Protein AF-A0AAN8XE71-F1 (afdb_monomer)

Sequence (168 aa):
MGASARRPRLDYSVAGVQLQETESERDLGVNIQADLSPEIHINGIVRTAYSFLSNVRVAFRHMDKEMFRNIYVTYGSLQAHDRGGILDLTFVSNSLKQDATWRVHPLVTSDHYGIHLTLPIPEIFQTPAPPPRWNFKKADWGRFQEHLSNWFSTYVTSEDIDQAEAEL

Solvent-accessible surface area (backbone atoms only — not comparable to full-atom values): 11206 Å² total; per-residue (Å²): 135,86,88,67,96,78,68,85,79,80,87,56,64,60,99,85,42,74,65,81,88,65,69,60,49,77,52,100,89,42,50,46,34,76,85,66,52,56,60,67,39,51,51,48,54,50,49,52,56,51,49,52,54,49,49,52,55,70,75,39,91,79,71,56,73,66,57,50,48,50,50,43,60,65,54,61,63,52,68,68,86,81,57,88,70,89,78,86,81,86,89,73,54,82,90,51,48,85,68,42,47,78,46,72,38,93,78,52,65,69,105,52,71,37,78,44,74,48,70,83,69,73,88,67,86,68,73,76,75,75,78,83,85,76,65,69,90,77,54,61,60,66,62,49,51,52,54,50,52,54,45,57,78,70,59,75,81,73,91,56,58,75,62,55,62,75,77,110

Radius of gyration: 27.39 Å; Cα contacts (8 Å, |Δi|>4): 74; chains: 1; bounding box: 53×51×79 Å

Structure (mmCIF, N/CA/C/O backbone):
data_AF-A0AAN8XE71-F1
#
_entry.id   AF-A0AAN8XE71-F1
#
loop_
_atom_site.group_PDB
_atom_site.id
_atom_site.type_symbol
_atom_site.label_atom_id
_atom_site.label_alt_id
_atom_site.label_comp_id
_atom_site.label_asym_id
_atom_site.label_entity_id
_atom_site.label_seq_id
_atom_site.pdbx_PDB_ins_code
_atom_site.Cartn_x
_atom_site.Cartn_y
_atom_site.Cartn_z
_atom_site.occupancy
_atom_site.B_iso_or_equiv
_atom_site.auth_seq_id
_atom_site.auth_comp_id
_atom_site.auth_asym_id
_atom_site.auth_atom_id
_atom_site.pdbx_PDB_model_num
ATOM 1 N N . MET A 1 1 ? -1.695 0.429 50.444 1.00 43.34 1 MET A N 1
ATOM 2 C CA . MET A 1 1 ? -2.457 1.699 50.478 1.00 43.34 1 MET A CA 1
ATOM 3 C C . MET A 1 1 ? -3.939 1.357 50.446 1.00 43.34 1 MET A C 1
ATOM 5 O O . MET A 1 1 ? -4.325 0.520 49.645 1.00 43.34 1 MET A O 1
ATOM 9 N N . GLY A 1 2 ? -4.720 1.880 51.395 1.00 45.72 2 GLY A N 1
ATOM 10 C CA . GLY A 1 2 ? -6.066 1.390 51.715 1.00 45.72 2 GLY A CA 1
ATOM 11 C C . GLY A 1 2 ? -7.154 1.812 50.724 1.00 45.72 2 GLY A C 1
ATOM 12 O O . GLY A 1 2 ? -7.298 2.993 50.414 1.00 45.72 2 GLY A O 1
ATOM 13 N N . ALA A 1 3 ? -7.957 0.845 50.279 1.00 50.22 3 ALA A N 1
ATOM 14 C CA . ALA A 1 3 ? -9.193 1.081 49.544 1.00 50.22 3 ALA A CA 1
ATOM 15 C C . ALA A 1 3 ? -10.325 1.401 50.540 1.00 50.22 3 ALA A C 1
ATOM 17 O O . ALA A 1 3 ? -10.919 0.510 51.140 1.00 50.22 3 ALA A O 1
ATOM 18 N N . SER A 1 4 ? -10.583 2.690 50.775 1.00 54.34 4 SER A N 1
ATOM 19 C CA . SER A 1 4 ? -11.703 3.153 51.606 1.00 54.34 4 SER A CA 1
ATOM 20 C C . SER A 1 4 ? -13.015 3.113 50.814 1.00 54.34 4 SER A C 1
ATOM 22 O O . SER A 1 4 ? -13.118 3.735 49.758 1.00 54.34 4 SER A O 1
ATOM 24 N N . ALA A 1 5 ? -14.035 2.441 51.358 1.00 58.47 5 ALA A N 1
ATOM 25 C CA . ALA A 1 5 ? -15.376 2.266 50.783 1.00 58.47 5 ALA A CA 1
ATOM 26 C C . ALA A 1 5 ? -16.252 3.545 50.755 1.00 58.47 5 ALA A C 1
ATOM 28 O O . ALA A 1 5 ? -17.453 3.470 50.517 1.00 58.47 5 ALA A O 1
ATOM 29 N N . ARG A 1 6 ? -15.675 4.724 51.025 1.00 61.56 6 ARG A N 1
ATOM 30 C CA . ARG A 1 6 ? -16.378 6.020 51.112 1.00 61.56 6 ARG A CA 1
ATOM 31 C C . ARG A 1 6 ? -15.982 7.017 50.019 1.00 61.56 6 ARG A C 1
ATOM 33 O O . ARG A 1 6 ? -16.082 8.221 50.233 1.00 61.56 6 ARG A O 1
ATOM 40 N N . ARG A 1 7 ? -15.495 6.560 48.863 1.00 60.53 7 ARG A N 1
ATOM 41 C CA . ARG A 1 7 ? -15.293 7.475 47.731 1.00 60.53 7 ARG A CA 1
ATOM 42 C C . ARG A 1 7 ? -16.649 7.738 47.064 1.00 60.53 7 ARG A C 1
ATOM 44 O O . ARG A 1 7 ? -17.258 6.770 46.612 1.00 60.53 7 ARG A O 1
ATOM 51 N N . PRO A 1 8 ? -17.143 8.988 47.025 1.00 63.22 8 PRO A N 1
ATOM 52 C CA . PRO A 1 8 ? -18.336 9.304 46.255 1.00 63.22 8 PRO A CA 1
ATOM 53 C C . PRO A 1 8 ? -18.061 8.975 44.785 1.00 63.22 8 PRO A C 1
ATOM 55 O O . PRO A 1 8 ? -17.093 9.471 44.211 1.00 63.22 8 PRO A O 1
ATOM 58 N N . ARG A 1 9 ? -18.877 8.088 44.212 1.00 60.66 9 ARG A N 1
ATOM 59 C CA . ARG A 1 9 ? -18.917 7.843 42.771 1.00 60.66 9 ARG A CA 1
ATOM 60 C C . ARG A 1 9 ? -19.886 8.857 42.181 1.00 60.66 9 ARG A C 1
ATOM 62 O O . ARG A 1 9 ? -21.035 8.923 42.611 1.00 60.66 9 ARG A O 1
ATOM 69 N N . LEU A 1 10 ? -19.379 9.712 41.303 1.00 69.00 10 LEU A N 1
ATOM 70 C CA . LEU A 1 10 ? -20.194 10.649 40.544 1.00 69.00 10 LEU A CA 1
ATOM 71 C C . LEU A 1 10 ? -20.593 9.924 39.264 1.00 69.00 10 LEU A C 1
ATOM 73 O O . LEU A 1 10 ? -19.748 9.689 38.409 1.00 69.00 10 LEU A O 1
ATOM 77 N N . ASP A 1 11 ? -21.859 9.533 39.169 1.00 74.19 11 ASP A N 1
ATOM 78 C CA . ASP A 1 11 ? -22.399 8.961 37.940 1.00 74.19 11 ASP A CA 1
ATOM 79 C C . ASP A 1 11 ? -22.641 10.110 36.951 1.00 74.19 11 ASP A C 1
ATOM 81 O O . ASP A 1 11 ? -23.470 10.995 37.192 1.00 74.19 11 ASP A O 1
ATOM 85 N N . TYR A 1 12 ? -21.883 10.133 35.857 1.00 72.56 12 TYR A N 1
ATOM 86 C CA . TYR A 1 12 ? -21.991 11.166 34.831 1.00 72.56 12 TYR A CA 1
ATOM 87 C C . TYR A 1 12 ? -22.937 10.711 33.720 1.00 72.56 12 TYR A C 1
ATOM 89 O O . TYR A 1 12 ? -22.783 9.634 33.144 1.00 72.56 12 TYR A O 1
ATOM 97 N N . SER A 1 13 ? -23.907 11.563 33.384 1.00 78.56 13 SER A N 1
ATOM 98 C CA . SER A 1 13 ? -24.794 11.345 32.242 1.00 78.56 13 SER A CA 1
ATOM 99 C C . SER A 1 13 ? -24.830 12.566 31.334 1.00 78.56 13 SER A C 1
ATOM 101 O O . SER A 1 13 ? -24.816 13.707 31.800 1.00 78.56 13 SER A O 1
ATOM 103 N N . VAL A 1 14 ? -24.892 12.325 30.027 1.00 78.44 14 VAL A N 1
ATOM 104 C CA . VAL A 1 14 ? -25.086 13.362 29.007 1.00 78.44 14 VAL A CA 1
ATOM 105 C C . VAL A 1 14 ? -26.369 13.028 28.263 1.00 78.44 14 VAL A C 1
ATOM 107 O O . VAL A 1 14 ? -26.531 11.916 27.769 1.00 78.44 14 VAL A O 1
ATOM 110 N N . ALA A 1 15 ? -27.315 13.970 28.233 1.00 81.38 15 ALA A N 1
ATOM 111 C CA . ALA A 1 15 ? -28.630 13.785 27.608 1.00 81.38 15 ALA A CA 1
ATOM 112 C C . ALA A 1 15 ? -29.392 12.520 28.080 1.00 81.38 15 ALA A C 1
ATOM 114 O O . ALA A 1 15 ? -30.139 11.914 27.318 1.00 81.38 15 ALA A O 1
ATOM 115 N N . GLY A 1 16 ? -29.205 12.114 29.343 1.00 82.25 16 GLY A N 1
ATOM 116 C CA . GLY A 1 16 ? -29.848 10.930 29.926 1.00 82.25 16 GLY A CA 1
ATOM 117 C C . GLY A 1 16 ? -29.149 9.597 29.632 1.00 82.25 16 GLY A C 1
ATOM 118 O O . GLY A 1 16 ? -29.609 8.563 30.111 1.00 82.25 16 GLY A O 1
ATOM 119 N N . VAL A 1 17 ? -28.030 9.604 28.900 1.00 80.25 17 VAL A N 1
ATOM 120 C CA . VAL A 1 17 ? -27.194 8.421 28.660 1.00 80.25 17 VAL A CA 1
ATOM 121 C C . VAL A 1 17 ? -26.060 8.396 29.683 1.00 80.25 17 VAL A C 1
ATOM 123 O O . VAL A 1 17 ? -25.312 9.366 29.802 1.00 80.25 17 VAL A O 1
ATOM 126 N N . GLN A 1 18 ? -25.952 7.301 30.437 1.00 82.81 18 GLN A N 1
ATOM 127 C CA . GLN A 1 18 ? -24.829 7.040 31.344 1.00 82.81 18 GLN A CA 1
ATOM 128 C C . GLN A 1 18 ? -23.542 6.884 30.532 1.00 82.81 18 GLN A C 1
ATOM 130 O O . GLN A 1 18 ? -23.499 6.090 29.588 1.00 82.81 18 GLN A O 1
ATOM 135 N N . LEU A 1 19 ? -22.507 7.640 30.888 1.00 77.44 19 LEU A N 1
ATOM 136 C CA . LEU A 1 19 ? -21.208 7.527 30.234 1.00 77.44 19 LEU A CA 1
ATOM 137 C C . LEU A 1 19 ? -20.509 6.245 30.700 1.00 77.44 19 LEU A C 1
ATOM 139 O O . LEU A 1 19 ? -20.473 5.949 31.893 1.00 77.44 19 LEU A O 1
ATOM 143 N N . GLN A 1 20 ? -19.955 5.478 29.760 1.00 77.88 20 GLN A N 1
ATOM 144 C CA . GLN A 1 20 ? -19.089 4.353 30.104 1.00 77.88 20 GLN A CA 1
ATOM 145 C C . 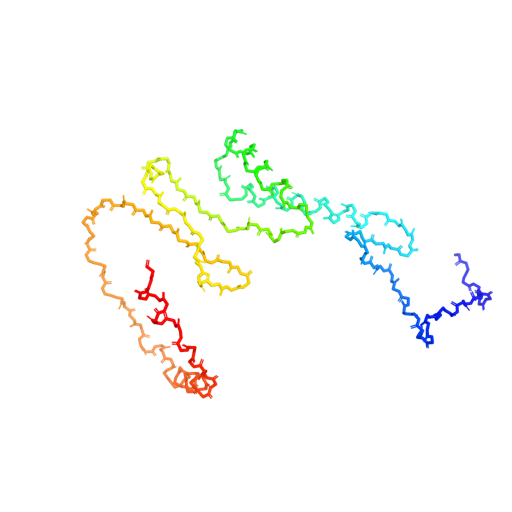GLN A 1 20 ? -17.703 4.879 30.475 1.00 77.88 20 GLN A C 1
ATOM 147 O O . GLN A 1 20 ? -17.077 5.587 29.690 1.00 77.88 20 GLN A O 1
ATOM 152 N N . GLU A 1 21 ? -17.218 4.517 31.662 1.00 77.00 21 GLU A N 1
ATOM 153 C CA . GLU A 1 21 ? -15.820 4.736 32.021 1.00 77.00 21 GLU A CA 1
ATOM 154 C C . GLU A 1 21 ? -14.931 3.805 31.189 1.00 77.00 21 GLU A C 1
ATOM 156 O O . GLU A 1 21 ? -15.179 2.600 31.097 1.00 77.00 21 GLU A O 1
ATOM 161 N N . THR A 1 22 ? -13.882 4.366 30.593 1.00 77.94 22 THR A N 1
ATOM 162 C CA . THR A 1 22 ? -12.856 3.614 29.867 1.00 77.94 22 THR A CA 1
ATOM 163 C C . THR A 1 22 ? -11.493 3.935 30.478 1.00 77.94 22 THR A C 1
ATOM 165 O O . THR A 1 22 ? -11.262 5.047 30.952 1.00 77.94 22 THR A O 1
ATOM 168 N N . GLU A 1 23 ? -10.582 2.960 30.512 1.00 78.56 23 GLU A N 1
ATOM 169 C CA . GLU A 1 23 ? -9.224 3.185 31.035 1.00 78.56 23 GLU A CA 1
ATOM 170 C C . GLU A 1 23 ? -8.345 3.979 30.054 1.00 78.56 23 GLU A C 1
ATOM 172 O O . GLU A 1 23 ? -7.374 4.626 30.459 1.00 78.56 23 GLU A O 1
ATOM 177 N N . SER A 1 24 ? -8.692 3.948 28.764 1.00 78.06 24 SER A N 1
ATOM 178 C CA . SER A 1 24 ? -8.028 4.714 27.718 1.00 78.06 24 SER A CA 1
ATOM 179 C C . SER A 1 24 ? -8.961 4.966 26.541 1.00 78.06 24 SER A C 1
ATOM 181 O O . SER A 1 24 ? -9.588 4.029 26.041 1.00 78.06 24 SER A O 1
ATOM 183 N N . GLU A 1 25 ? -8.945 6.184 26.017 1.00 82.69 25 GLU A N 1
ATOM 184 C CA . GLU A 1 25 ? -9.718 6.577 24.844 1.00 82.69 25 GLU A CA 1
ATOM 185 C C . GLU A 1 25 ? -8.824 7.304 23.841 1.00 82.69 25 GLU A C 1
ATOM 187 O O . GLU A 1 25 ? -7.865 7.984 24.211 1.00 82.69 25 GLU A O 1
ATOM 192 N N . ARG A 1 26 ? -9.109 7.135 22.550 1.00 79.44 26 ARG A N 1
ATOM 193 C CA . ARG A 1 26 ? -8.424 7.883 21.500 1.00 79.44 26 ARG A CA 1
ATOM 194 C C . ARG A 1 26 ? -9.270 9.088 21.128 1.00 79.44 26 ARG A C 1
ATOM 196 O O . ARG A 1 26 ? -10.354 8.914 20.585 1.00 79.44 26 ARG A O 1
ATOM 203 N N . ASP A 1 27 ? -8.732 10.279 21.338 1.00 76.25 27 ASP A N 1
ATOM 204 C CA . ASP A 1 27 ? -9.376 11.539 20.982 1.00 76.25 27 ASP A CA 1
ATOM 205 C C . ASP A 1 27 ? -8.423 12.420 20.170 1.00 76.25 27 ASP A C 1
ATOM 207 O O . ASP A 1 27 ? -7.241 12.536 20.494 1.00 76.25 27 ASP A O 1
ATOM 211 N N . LEU A 1 28 ? -8.914 12.991 19.065 1.00 78.69 28 LEU A N 1
ATOM 212 C CA . LEU A 1 28 ? -8.144 13.824 18.122 1.00 78.69 28 LEU A CA 1
ATOM 213 C C . LEU A 1 28 ? -6.763 13.244 17.736 1.00 78.69 28 LEU A C 1
ATOM 215 O O . LEU A 1 28 ? -5.798 13.969 17.502 1.00 78.69 28 LEU A O 1
ATOM 219 N N . GLY A 1 29 ? -6.659 11.912 17.680 1.00 70.81 29 GLY A N 1
ATOM 220 C CA . GLY A 1 29 ? -5.422 11.193 17.360 1.00 70.81 29 GLY A CA 1
ATOM 221 C C . GLY A 1 29 ? -4.476 10.936 18.536 1.00 70.81 29 GLY A C 1
ATOM 222 O O . GLY A 1 29 ? -3.491 10.214 18.373 1.00 70.81 29 GLY A O 1
ATOM 223 N N . VAL A 1 30 ? -4.797 11.430 19.727 1.00 73.81 30 VAL A N 1
ATOM 224 C CA . VAL A 1 30 ? -4.050 11.213 20.967 1.00 73.81 30 VAL A CA 1
ATOM 225 C C . VAL A 1 30 ? -4.720 10.114 21.785 1.00 73.81 30 VAL A C 1
ATOM 227 O O . VAL A 1 30 ? -5.937 10.081 21.915 1.00 73.81 30 VAL A O 1
ATOM 230 N N . ASN A 1 31 ? -3.926 9.200 22.346 1.00 77.12 31 ASN A N 1
ATOM 231 C CA . ASN A 1 31 ? -4.448 8.236 23.315 1.00 77.12 31 ASN A CA 1
ATOM 232 C C . ASN A 1 31 ? -4.396 8.876 24.701 1.00 77.12 31 ASN A C 1
ATOM 234 O O . ASN A 1 31 ? -3.307 9.139 25.217 1.00 77.12 31 ASN A O 1
ATOM 238 N N . ILE A 1 32 ? -5.564 9.122 25.280 1.00 80.38 32 ILE A N 1
ATOM 239 C CA . ILE A 1 32 ? -5.747 9.705 26.603 1.00 80.38 32 ILE A CA 1
ATOM 240 C C . ILE A 1 32 ? -6.011 8.562 27.580 1.00 80.38 32 ILE A C 1
ATOM 242 O O . ILE A 1 32 ? -6.933 7.773 27.391 1.00 80.38 32 ILE A O 1
ATOM 246 N N . GLN A 1 33 ? -5.177 8.456 28.609 1.00 82.75 33 GLN A N 1
ATOM 247 C CA . GLN A 1 33 ? -5.329 7.475 29.683 1.00 82.75 33 GLN A CA 1
ATOM 248 C C . GLN A 1 33 ? -6.042 8.091 30.886 1.00 82.75 33 GLN A C 1
ATOM 250 O O . GLN A 1 33 ? -5.990 9.305 31.088 1.00 82.75 33 GLN A O 1
ATOM 255 N N . ALA A 1 34 ? -6.642 7.251 31.729 1.00 80.88 34 ALA A N 1
ATOM 256 C CA . ALA A 1 34 ? -7.278 7.684 32.975 1.00 80.88 34 ALA A CA 1
ATOM 257 C C . ALA A 1 34 ? -6.314 8.408 33.941 1.00 80.88 34 ALA A C 1
ATOM 259 O O . ALA A 1 34 ? -6.733 9.274 34.707 1.00 80.88 34 ALA A O 1
ATOM 260 N N . ASP A 1 35 ? -5.019 8.080 33.896 1.00 85.19 35 ASP A N 1
ATOM 261 C CA . ASP A 1 35 ? -3.961 8.743 34.669 1.00 85.19 35 ASP A CA 1
ATOM 262 C C . ASP A 1 35 ? -3.359 9.970 33.956 1.00 85.19 35 ASP A C 1
ATOM 264 O O . ASP A 1 35 ? -2.449 10.609 34.488 1.00 85.19 35 ASP A O 1
ATOM 268 N N . LEU A 1 36 ? -3.867 10.301 32.761 1.00 79.31 36 LEU A N 1
ATOM 269 C CA . LEU A 1 36 ? -3.363 11.335 31.855 1.00 79.31 36 LEU A CA 1
ATOM 270 C C . LEU A 1 36 ? -1.883 11.151 31.474 1.00 79.31 36 LEU A C 1
ATOM 272 O O . LEU A 1 36 ? -1.225 12.102 31.043 1.00 79.31 36 LEU A O 1
ATOM 276 N N . SER A 1 37 ? -1.346 9.933 31.599 1.00 81.50 37 SER A N 1
ATOM 277 C CA . SER A 1 37 ? 0.021 9.630 31.197 1.00 81.50 37 SER A CA 1
ATOM 278 C C . SER A 1 37 ? 0.147 9.641 29.669 1.00 81.50 37 SER A C 1
ATOM 280 O O . SER A 1 37 ? -0.576 8.917 28.973 1.00 81.50 37 SER A O 1
ATOM 282 N N . PRO A 1 38 ? 1.107 10.394 29.102 1.00 79.69 38 PRO A N 1
ATOM 283 C CA . PRO A 1 38 ? 1.360 10.387 27.665 1.00 79.69 38 PRO A CA 1
ATOM 284 C C . PRO A 1 38 ? 2.183 9.167 27.225 1.00 79.69 38 PRO A C 1
ATOM 286 O O . PRO A 1 38 ? 2.442 9.003 26.035 1.00 79.69 38 PRO A O 1
ATOM 289 N N . GLU A 1 39 ? 2.629 8.318 28.157 1.00 83.88 39 GLU A N 1
ATOM 290 C CA . GLU A 1 39 ? 3.620 7.271 27.901 1.00 83.88 39 GLU A CA 1
ATOM 291 C C . GLU A 1 39 ? 3.169 6.276 26.829 1.00 83.88 39 GLU A C 1
ATOM 293 O O . GLU A 1 39 ? 3.918 6.010 25.889 1.00 83.88 39 GLU A O 1
ATOM 298 N N . ILE A 1 40 ? 1.935 5.767 26.905 1.00 80.44 40 ILE A N 1
ATOM 299 C CA . ILE A 1 40 ? 1.409 4.828 25.900 1.00 80.44 40 ILE A CA 1
ATOM 300 C C . ILE A 1 40 ? 1.329 5.495 24.525 1.00 80.44 40 ILE A C 1
ATOM 302 O O . ILE A 1 40 ? 1.686 4.876 23.521 1.00 80.44 40 ILE A O 1
ATOM 306 N N . HIS A 1 41 ? 0.896 6.755 24.468 1.00 80.81 41 HIS A N 1
ATOM 307 C CA . HIS A 1 41 ? 0.805 7.497 23.215 1.00 80.81 41 HIS A CA 1
ATOM 308 C C . HIS A 1 41 ? 2.190 7.720 22.588 1.00 80.81 41 HIS A C 1
ATOM 310 O O . HIS A 1 41 ? 2.397 7.384 21.420 1.00 80.81 41 HIS A O 1
ATOM 316 N N . ILE A 1 42 ? 3.161 8.196 23.375 1.00 82.88 42 ILE A N 1
ATOM 317 C CA . ILE A 1 42 ? 4.548 8.403 22.933 1.00 82.88 42 ILE A CA 1
ATOM 318 C C . ILE A 1 42 ? 5.160 7.078 22.478 1.00 82.88 42 ILE A C 1
ATOM 320 O O . ILE A 1 42 ? 5.717 7.003 21.384 1.00 82.88 42 ILE A O 1
ATOM 324 N N . ASN A 1 43 ? 5.015 6.014 23.268 1.00 85.69 43 ASN A N 1
ATOM 325 C CA . ASN A 1 43 ? 5.519 4.688 22.916 1.00 85.69 43 ASN A CA 1
ATOM 326 C C . ASN A 1 43 ? 4.876 4.156 21.630 1.00 85.69 43 ASN A C 1
ATOM 328 O O . ASN A 1 43 ? 5.554 3.504 20.835 1.00 85.69 43 ASN A O 1
ATOM 332 N N . GLY A 1 44 ? 3.597 4.458 21.393 1.00 81.69 44 GLY A N 1
ATOM 333 C CA . GLY A 1 44 ? 2.903 4.165 20.141 1.00 81.69 44 GLY A CA 1
ATOM 334 C C . GLY A 1 44 ? 3.529 4.887 18.948 1.00 81.69 44 GLY A C 1
ATOM 335 O O . GLY A 1 44 ? 3.895 4.237 17.970 1.00 81.69 44 GLY A O 1
ATOM 336 N N . ILE A 1 45 ? 3.728 6.205 19.047 1.00 80.12 45 ILE A N 1
ATOM 337 C CA . ILE A 1 45 ? 4.376 7.011 17.996 1.00 80.12 45 ILE A CA 1
ATOM 338 C C . ILE A 1 45 ? 5.785 6.490 17.706 1.00 80.12 45 ILE A C 1
ATOM 340 O O . ILE A 1 45 ? 6.143 6.248 16.551 1.00 80.12 45 ILE A O 1
ATOM 344 N N . VAL A 1 46 ? 6.578 6.282 18.758 1.00 82.38 46 VAL A N 1
ATOM 345 C CA . VAL A 1 46 ? 7.954 5.789 18.661 1.00 82.38 46 VAL A CA 1
ATOM 346 C C . VAL A 1 46 ? 7.974 4.426 17.976 1.00 82.38 46 VAL A C 1
ATOM 348 O O . VAL A 1 46 ? 8.723 4.231 17.019 1.00 82.38 46 VAL A O 1
ATOM 351 N N . ARG A 1 47 ? 7.114 3.492 18.395 1.00 80.88 47 ARG A N 1
ATOM 352 C CA . ARG A 1 47 ? 7.013 2.162 17.781 1.00 80.88 47 ARG A CA 1
ATOM 353 C C . ARG A 1 47 ? 6.696 2.247 16.291 1.00 80.88 47 ARG A C 1
ATOM 355 O O . ARG A 1 47 ? 7.348 1.558 15.511 1.00 80.88 47 ARG A O 1
ATOM 362 N N . THR A 1 48 ? 5.745 3.087 15.895 1.00 79.12 48 THR A N 1
ATOM 363 C CA . THR A 1 48 ? 5.382 3.278 14.484 1.00 79.12 48 THR A CA 1
ATOM 364 C C . THR A 1 48 ? 6.565 3.805 13.674 1.00 79.12 48 THR A C 1
ATOM 366 O O . THR A 1 48 ? 6.914 3.223 12.645 1.00 79.12 48 THR A O 1
ATOM 369 N N . ALA A 1 49 ? 7.258 4.830 14.177 1.00 76.81 49 ALA A N 1
ATOM 370 C CA . ALA A 1 49 ? 8.439 5.388 13.520 1.00 76.81 49 ALA A CA 1
ATOM 371 C C . ALA A 1 49 ? 9.565 4.348 13.365 1.00 76.81 49 ALA A C 1
ATOM 373 O O . ALA A 1 49 ? 10.145 4.200 12.287 1.00 76.81 49 ALA A O 1
ATOM 374 N N . TYR A 1 50 ? 9.848 3.570 14.413 1.00 82.31 50 TYR A N 1
ATOM 375 C CA . TYR A 1 50 ? 10.857 2.510 14.351 1.00 82.31 50 TYR A CA 1
ATOM 376 C C . TYR A 1 50 ? 10.441 1.342 13.454 1.00 82.31 50 TYR A C 1
ATOM 378 O O . TYR A 1 50 ? 11.296 0.769 12.778 1.00 82.31 50 TYR A O 1
ATOM 386 N N . SER A 1 51 ? 9.150 1.007 13.396 1.00 80.56 51 SER A N 1
ATOM 387 C CA . SER A 1 51 ? 8.629 -0.014 12.484 1.00 80.56 51 SER A CA 1
ATOM 388 C C . SER A 1 51 ? 8.864 0.377 11.027 1.00 80.56 51 SER A C 1
ATOM 390 O O . SER A 1 51 ? 9.329 -0.449 10.243 1.00 80.56 51 SER A O 1
ATOM 392 N N . PHE A 1 52 ? 8.616 1.640 10.668 1.00 81.56 52 PHE A N 1
ATOM 393 C CA . PHE A 1 52 ? 8.923 2.156 9.334 1.00 81.56 52 PHE A CA 1
ATOM 394 C C . PHE A 1 52 ? 10.415 2.013 9.003 1.00 81.56 52 PHE A C 1
ATOM 396 O O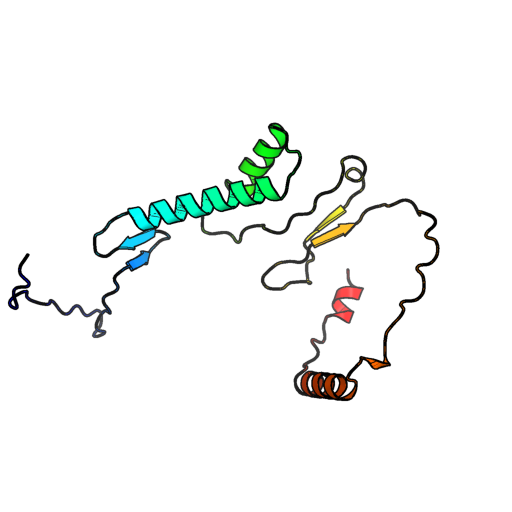 . PHE A 1 52 ? 10.771 1.430 7.979 1.00 81.56 52 PHE A O 1
ATOM 403 N N . LEU A 1 53 ? 11.299 2.465 9.898 1.00 83.25 53 LEU A N 1
ATOM 404 C CA . LEU A 1 53 ? 12.749 2.360 9.697 1.00 83.25 53 LEU A CA 1
ATOM 405 C C . LEU A 1 53 ? 13.223 0.905 9.578 1.00 83.25 53 LEU A C 1
ATOM 407 O O . LEU A 1 53 ? 14.104 0.604 8.770 1.00 83.25 53 LEU A O 1
ATOM 411 N N . SER A 1 54 ? 12.632 -0.001 10.358 1.00 82.12 54 SER A N 1
ATOM 412 C CA . SER A 1 54 ? 12.911 -1.436 10.286 1.00 82.12 54 SER A CA 1
ATOM 413 C C . SER A 1 54 ? 12.515 -2.012 8.926 1.00 82.12 54 SER A C 1
ATOM 415 O O . SER A 1 54 ? 13.320 -2.688 8.286 1.00 82.12 54 SER A O 1
ATOM 417 N N . ASN A 1 55 ? 11.320 -1.677 8.436 1.00 80.81 55 ASN A N 1
ATOM 418 C CA . ASN A 1 55 ? 10.832 -2.135 7.135 1.00 80.81 55 ASN A CA 1
ATOM 419 C C . ASN A 1 55 ? 11.711 -1.627 5.987 1.00 80.81 55 ASN A C 1
ATOM 421 O O . ASN A 1 55 ? 12.091 -2.412 5.120 1.00 80.81 55 ASN A O 1
ATOM 425 N N . VAL A 1 56 ? 12.114 -0.351 6.018 1.00 82.06 56 VAL A N 1
ATOM 426 C CA . VAL A 1 56 ? 13.071 0.215 5.051 1.00 82.06 56 VAL A CA 1
ATOM 427 C C . VAL A 1 56 ? 14.387 -0.568 5.089 1.00 82.06 56 VAL A C 1
ATOM 429 O O . VAL A 1 56 ? 14.895 -0.994 4.056 1.00 82.06 56 VAL A O 1
ATOM 432 N N . ARG A 1 57 ? 14.927 -0.840 6.279 1.00 82.06 57 ARG A N 1
ATOM 433 C CA . ARG A 1 57 ? 16.178 -1.596 6.414 1.00 82.06 57 ARG A CA 1
ATOM 434 C C . ARG A 1 57 ? 16.085 -3.023 5.860 1.00 82.06 57 ARG A C 1
ATOM 436 O O . ARG A 1 57 ? 17.067 -3.509 5.307 1.00 82.06 57 ARG A O 1
ATOM 443 N N . VAL A 1 58 ? 14.949 -3.701 6.024 1.00 78.75 58 VAL A N 1
ATOM 444 C CA . VAL A 1 58 ? 14.736 -5.063 5.497 1.00 78.75 58 VAL A CA 1
ATOM 445 C C . VAL A 1 58 ? 14.556 -5.050 3.979 1.00 78.75 58 VAL A C 1
ATOM 447 O O . VAL A 1 58 ? 15.102 -5.914 3.295 1.00 78.75 58 VAL A O 1
ATOM 450 N N . ALA A 1 59 ? 13.828 -4.068 3.445 1.00 76.88 59 ALA A N 1
ATOM 451 C CA . ALA A 1 59 ? 13.549 -3.959 2.016 1.00 76.88 59 ALA A CA 1
ATOM 452 C C . ALA A 1 59 ? 14.801 -3.633 1.183 1.00 76.88 59 ALA A C 1
ATOM 454 O O . ALA A 1 59 ? 14.933 -4.105 0.054 1.00 76.88 59 ALA A O 1
ATOM 455 N N . PHE A 1 60 ? 15.746 -2.863 1.736 1.00 80.75 60 PHE A N 1
ATOM 456 C CA . PHE A 1 60 ? 16.929 -2.402 1.006 1.00 80.75 60 PHE A CA 1
ATOM 457 C C . PHE A 1 60 ? 18.227 -2.964 1.592 1.00 80.75 60 PHE A C 1
ATOM 459 O O . PHE A 1 60 ? 18.788 -2.439 2.552 1.00 80.75 60 PHE A O 1
ATOM 466 N N . ARG A 1 61 ? 18.763 -4.011 0.951 1.00 76.94 61 ARG A N 1
ATOM 467 C CA . ARG A 1 61 ? 20.060 -4.616 1.318 1.00 76.94 61 ARG A CA 1
ATOM 468 C C . ARG A 1 61 ? 21.249 -3.678 1.081 1.00 76.94 61 ARG A C 1
ATOM 470 O O . ARG A 1 61 ? 22.235 -3.737 1.812 1.00 76.94 61 ARG A O 1
ATOM 477 N N . HIS A 1 62 ? 21.149 -2.826 0.064 1.00 80.19 62 HIS A N 1
ATOM 478 C CA . HIS A 1 62 ? 22.131 -1.801 -0.270 1.00 80.19 62 HIS A CA 1
ATOM 479 C C . HIS A 1 62 ? 21.397 -0.471 -0.405 1.00 80.19 62 HIS A C 1
ATOM 481 O O . HIS A 1 62 ? 20.658 -0.268 -1.362 1.00 80.19 62 HIS A O 1
ATOM 487 N N . MET A 1 63 ? 21.573 0.404 0.580 1.00 86.25 63 MET A N 1
ATOM 488 C CA . MET A 1 63 ? 20.946 1.720 0.616 1.00 86.25 63 MET A CA 1
ATOM 489 C C . MET A 1 63 ? 22.028 2.758 0.873 1.00 86.25 63 MET A C 1
ATOM 491 O O . MET A 1 63 ? 22.707 2.711 1.901 1.00 86.25 63 MET A O 1
ATOM 495 N N . ASP A 1 64 ? 22.203 3.674 -0.073 1.00 86.94 64 ASP A N 1
ATOM 496 C CA . ASP A 1 64 ? 23.081 4.820 0.119 1.00 86.94 64 ASP A CA 1
ATOM 497 C C . ASP A 1 64 ? 22.364 5.955 0.872 1.00 86.94 64 ASP A C 1
ATOM 499 O O . ASP A 1 64 ? 21.160 5.917 1.157 1.00 86.94 64 ASP A O 1
ATOM 503 N N . LYS A 1 65 ? 23.139 6.976 1.242 1.00 87.56 65 LYS A N 1
ATOM 504 C CA . LYS A 1 65 ? 22.656 8.103 2.044 1.00 87.56 65 LYS A CA 1
ATOM 505 C C . LYS A 1 65 ? 21.572 8.914 1.328 1.00 87.56 65 LYS A C 1
ATOM 507 O O . LYS A 1 65 ? 20.666 9.415 1.994 1.00 87.56 65 LYS A O 1
ATOM 512 N N . GLU A 1 66 ? 21.667 9.076 0.010 1.00 86.38 66 GLU A N 1
ATOM 513 C CA . GLU A 1 66 ? 20.693 9.862 -0.751 1.00 86.38 66 GLU A CA 1
ATOM 514 C C . GLU A 1 66 ? 19.382 9.102 -0.919 1.00 86.38 66 GLU A C 1
ATOM 516 O O . GLU A 1 66 ? 18.311 9.670 -0.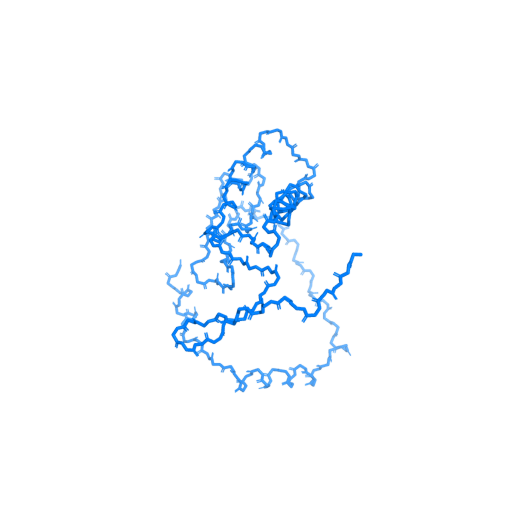717 1.00 86.38 66 GLU A O 1
ATOM 521 N N . MET A 1 67 ? 19.461 7.800 -1.183 1.00 83.00 67 MET A N 1
ATOM 522 C CA . MET A 1 67 ? 18.310 6.914 -1.257 1.00 83.00 67 MET A CA 1
ATOM 523 C C . MET A 1 67 ? 17.553 6.880 0.072 1.00 83.00 67 MET A C 1
ATOM 525 O O . MET A 1 67 ? 16.338 7.077 0.079 1.00 83.00 67 MET A O 1
ATOM 529 N N . PHE A 1 68 ? 18.256 6.726 1.201 1.00 85.06 68 PHE A N 1
ATOM 530 C CA . PHE A 1 68 ? 17.622 6.797 2.521 1.00 85.06 68 PHE A CA 1
ATOM 531 C C . PHE A 1 68 ? 16.949 8.151 2.752 1.00 85.06 68 PHE A C 1
ATOM 533 O O . PHE A 1 68 ? 15.807 8.197 3.203 1.00 85.06 68 PHE A O 1
ATOM 540 N N . ARG A 1 69 ? 17.627 9.257 2.418 1.00 83.94 69 ARG A N 1
ATOM 541 C CA . ARG A 1 69 ? 17.067 10.607 2.557 1.00 83.94 69 ARG A CA 1
ATOM 542 C C . ARG A 1 69 ? 15.788 10.765 1.740 1.00 83.94 69 ARG A C 1
ATOM 544 O O . ARG A 1 69 ? 14.809 11.277 2.271 1.00 83.94 69 ARG A O 1
ATOM 551 N N . ASN A 1 70 ? 15.786 10.313 0.490 1.00 80.81 70 ASN A N 1
ATOM 552 C CA . ASN A 1 70 ? 14.618 10.393 -0.382 1.00 80.81 70 ASN A CA 1
ATOM 553 C C . ASN A 1 70 ? 13.470 9.546 0.171 1.00 80.81 70 ASN A C 1
ATOM 555 O O . ASN A 1 70 ? 12.366 10.051 0.322 1.00 80.81 70 ASN A O 1
ATOM 559 N N . ILE A 1 71 ? 13.734 8.302 0.579 1.00 81.69 71 ILE A N 1
ATOM 560 C CA . ILE A 1 71 ? 12.711 7.431 1.173 1.00 81.69 71 ILE A CA 1
ATOM 561 C C . ILE A 1 71 ? 12.151 8.041 2.464 1.00 81.69 71 ILE A C 1
ATOM 563 O O . ILE A 1 71 ? 10.940 8.092 2.662 1.00 81.69 71 ILE A O 1
ATOM 567 N N . TYR A 1 72 ? 13.013 8.542 3.344 1.00 80.06 72 TYR A N 1
ATOM 568 C CA . TYR A 1 72 ? 12.601 9.118 4.619 1.00 80.06 72 TYR A CA 1
ATOM 569 C C . TYR A 1 72 ? 11.795 10.412 4.443 1.00 80.06 72 TYR A C 1
ATOM 571 O O . TYR A 1 72 ? 10.773 10.591 5.097 1.00 80.06 72 TYR A O 1
ATOM 579 N N . VAL A 1 73 ? 12.211 11.309 3.546 1.00 77.81 73 VAL A N 1
ATOM 580 C CA . VAL A 1 73 ? 11.488 12.565 3.288 1.00 77.81 73 VAL A CA 1
ATOM 581 C C . VAL A 1 73 ? 10.162 12.291 2.585 1.00 77.81 73 VAL A C 1
ATOM 583 O O . VAL A 1 73 ? 9.139 12.839 2.994 1.00 77.81 73 VAL A O 1
ATOM 586 N N . THR A 1 74 ? 10.159 11.424 1.572 1.00 72.19 74 THR A N 1
ATOM 587 C CA . THR A 1 74 ? 8.962 11.114 0.785 1.00 72.19 74 THR A CA 1
ATOM 588 C C . THR A 1 74 ? 7.951 10.291 1.574 1.00 72.19 74 THR A C 1
ATOM 590 O O . THR A 1 74 ? 6.766 10.556 1.465 1.00 72.19 74 THR A O 1
ATOM 593 N N . TYR A 1 75 ? 8.372 9.331 2.399 1.00 67.19 75 TYR A N 1
ATOM 594 C CA . TYR A 1 75 ? 7.438 8.394 3.041 1.00 67.19 75 TYR A CA 1
ATOM 595 C C . TYR A 1 75 ? 7.374 8.531 4.566 1.00 67.19 75 TYR A C 1
ATOM 597 O O . TYR A 1 75 ? 6.332 8.265 5.156 1.00 67.19 75 TYR A O 1
ATOM 605 N N . GLY A 1 76 ? 8.444 9.000 5.214 1.00 62.50 76 GLY A N 1
ATOM 606 C CA . GLY A 1 76 ? 8.473 9.225 6.663 1.00 62.50 76 GLY A CA 1
ATOM 607 C C . GLY A 1 76 ? 7.715 10.481 7.108 1.00 62.50 76 GLY A C 1
ATOM 608 O O . GLY A 1 76 ? 7.191 10.508 8.217 1.00 62.50 76 GLY A O 1
ATOM 609 N N . SER A 1 77 ? 7.600 11.504 6.249 1.00 53.25 77 SER A N 1
ATOM 610 C CA . SER A 1 77 ? 6.817 12.718 6.552 1.00 53.25 77 SER A CA 1
ATOM 611 C C . SER A 1 77 ? 5.318 12.581 6.245 1.00 53.25 77 SER A C 1
ATOM 613 O O . SER A 1 77 ? 4.500 13.299 6.816 1.00 53.25 77 SER A O 1
ATOM 615 N N . LEU A 1 78 ? 4.949 11.627 5.383 1.00 47.34 78 LEU A N 1
ATOM 616 C CA . LEU A 1 78 ? 3.576 11.390 4.926 1.00 47.34 78 LEU A CA 1
ATOM 617 C C . LEU A 1 78 ? 2.757 10.481 5.861 1.00 47.34 78 LEU A C 1
ATOM 619 O O . LEU A 1 78 ? 1.551 10.359 5.678 1.00 47.34 78 LEU A O 1
ATOM 623 N N . GLN A 1 79 ? 3.366 9.910 6.908 1.00 46.91 79 GLN A N 1
ATOM 624 C CA . GLN A 1 79 ? 2.657 9.153 7.955 1.00 46.91 79 GLN A CA 1
ATOM 625 C C . GLN A 1 79 ? 2.057 10.040 9.065 1.00 46.91 79 GLN A C 1
ATOM 627 O O . GLN A 1 79 ? 1.667 9.543 10.123 1.00 46.91 79 GLN A O 1
ATOM 632 N N . ALA A 1 80 ? 1.934 11.351 8.830 1.00 42.06 80 ALA A N 1
ATOM 633 C CA . ALA A 1 80 ? 1.141 12.248 9.665 1.00 42.06 80 ALA A CA 1
ATOM 634 C C . ALA A 1 80 ? -0.368 12.037 9.404 1.00 42.06 80 ALA A C 1
ATOM 636 O O . ALA A 1 80 ? -1.038 12.787 8.703 1.00 42.06 80 ALA A O 1
ATOM 637 N N . HIS A 1 81 ? -0.869 10.960 9.996 1.00 44.12 81 HIS A N 1
ATOM 638 C CA . HIS A 1 81 ? -2.144 10.865 10.700 1.00 44.12 81 HIS A CA 1
ATOM 639 C C . HIS A 1 81 ? -3.503 10.950 9.959 1.00 44.12 81 HIS A C 1
ATOM 641 O O . HIS A 1 81 ? -4.445 10.432 10.539 1.00 44.12 81 HIS A O 1
ATOM 647 N N . ASP A 1 82 ? -3.652 11.452 8.723 1.00 39.09 82 ASP A N 1
ATOM 648 C CA . ASP A 1 82 ? -5.008 11.596 8.112 1.00 39.09 82 ASP A CA 1
ATOM 649 C C . ASP A 1 82 ? -5.144 11.291 6.605 1.00 39.09 82 ASP A C 1
ATOM 651 O O . ASP A 1 82 ? -6.191 11.528 6.001 1.00 39.09 82 ASP A O 1
ATOM 655 N N . ARG A 1 83 ? -4.113 10.759 5.945 1.00 43.34 83 ARG A N 1
ATOM 656 C CA . ARG A 1 83 ? -4.185 10.431 4.510 1.00 43.34 83 ARG A CA 1
ATOM 657 C C . ARG A 1 83 ? -3.621 9.042 4.291 1.00 43.34 83 ARG A C 1
ATOM 659 O O . ARG A 1 83 ? -2.440 8.841 4.549 1.00 43.34 83 ARG A O 1
ATOM 666 N N . GLY A 1 84 ? -4.478 8.104 3.877 1.00 47.78 84 GLY A N 1
ATOM 667 C CA . GLY A 1 84 ? -4.139 6.701 3.617 1.00 47.78 84 GLY A CA 1
ATOM 668 C C . GLY A 1 84 ? -2.731 6.552 3.046 1.00 47.78 84 GLY A C 1
AT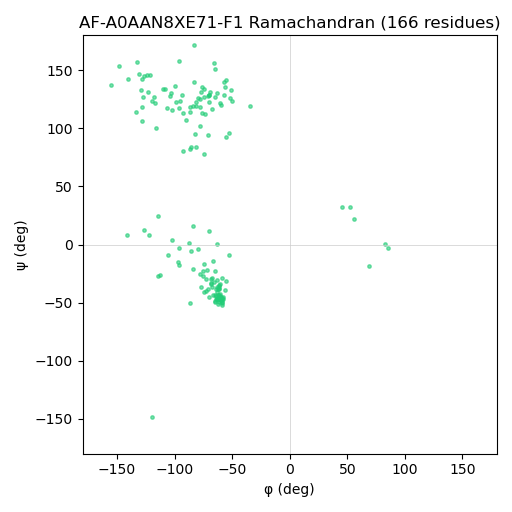OM 669 O O . GLY A 1 84 ? -2.396 7.154 2.025 1.00 47.78 84 GLY A O 1
ATOM 670 N N . GLY A 1 85 ? -1.883 5.834 3.781 1.00 52.47 85 GLY A N 1
ATOM 671 C CA . GLY A 1 85 ? -0.466 5.730 3.465 1.00 52.47 85 GLY A CA 1
ATOM 672 C C . GLY A 1 85 ? -0.263 5.058 2.111 1.00 52.47 85 GLY A C 1
ATOM 673 O O . GLY A 1 85 ? -0.803 3.985 1.864 1.00 52.47 85 GLY A O 1
ATOM 674 N N . ILE A 1 86 ? 0.547 5.672 1.248 1.00 57.31 86 ILE A N 1
ATOM 675 C CA . ILE A 1 86 ? 1.043 5.027 0.029 1.00 57.31 86 ILE A CA 1
ATOM 676 C C . ILE A 1 86 ? 2.049 3.962 0.481 1.00 57.31 86 ILE A C 1
ATOM 678 O O . ILE A 1 86 ? 3.207 4.277 0.760 1.00 57.31 86 ILE A O 1
ATOM 682 N N . LEU A 1 87 ? 1.581 2.723 0.644 1.00 67.25 87 LEU A N 1
ATOM 683 C CA . LEU A 1 87 ? 2.412 1.587 1.055 1.00 67.25 87 LEU A CA 1
ATOM 684 C C . LEU A 1 87 ? 2.889 0.747 -0.141 1.00 67.25 87 LEU A C 1
ATOM 686 O O . LEU A 1 87 ? 3.841 -0.021 -0.009 1.00 67.25 87 LEU A O 1
ATOM 690 N N . ASP A 1 88 ? 2.276 0.926 -1.309 1.00 69.12 88 ASP A N 1
ATOM 691 C CA . ASP A 1 88 ? 2.556 0.113 -2.486 1.00 69.12 88 ASP A CA 1
ATOM 692 C C . ASP A 1 88 ? 3.630 0.778 -3.354 1.00 69.12 88 ASP A C 1
ATOM 694 O O . ASP A 1 88 ? 3.448 1.863 -3.910 1.00 69.12 88 ASP A O 1
ATOM 698 N N . LEU A 1 89 ? 4.796 0.133 -3.428 1.00 78.12 89 LEU A N 1
ATOM 699 C CA . LEU A 1 89 ? 5.989 0.649 -4.096 1.00 78.12 89 LEU A CA 1
ATOM 700 C C . LEU A 1 89 ? 6.442 -0.293 -5.206 1.00 78.12 89 LEU A C 1
ATOM 702 O O . LEU A 1 89 ? 6.378 -1.516 -5.086 1.00 78.12 89 LEU A O 1
ATOM 706 N N . THR A 1 90 ? 6.984 0.285 -6.274 1.00 78.94 90 THR A N 1
ATOM 707 C CA . THR A 1 90 ? 7.589 -0.463 -7.378 1.00 78.94 90 THR A CA 1
ATOM 708 C C . THR A 1 90 ? 8.993 0.057 -7.632 1.00 78.94 90 THR A C 1
ATOM 710 O O . THR A 1 90 ? 9.194 1.255 -7.823 1.00 78.94 90 THR A O 1
ATOM 713 N N . PHE A 1 91 ? 9.971 -0.845 -7.644 1.00 81.94 91 PHE A N 1
ATOM 714 C CA . PHE A 1 91 ? 11.369 -0.506 -7.895 1.00 81.94 91 PHE A CA 1
ATOM 715 C C . PHE A 1 91 ? 11.790 -1.012 -9.270 1.00 81.94 91 PHE A C 1
ATOM 717 O O . PHE A 1 91 ? 11.542 -2.163 -9.619 1.00 81.94 91 PHE A O 1
ATOM 724 N N . VAL A 1 92 ? 12.467 -0.152 -10.027 1.00 80.94 92 VAL A N 1
ATOM 725 C CA . VAL A 1 92 ? 13.072 -0.473 -11.324 1.00 80.94 92 VAL A CA 1
ATOM 726 C C . VAL A 1 92 ? 14.541 -0.072 -11.304 1.00 80.94 92 VAL A C 1
ATOM 728 O O . VAL A 1 92 ? 14.917 0.911 -10.662 1.00 80.94 92 VAL A O 1
ATOM 731 N N . SER A 1 93 ? 15.396 -0.836 -11.985 1.00 80.75 93 SER A N 1
ATOM 732 C CA . SER A 1 93 ? 16.805 -0.469 -12.132 1.00 80.75 93 SER A CA 1
ATOM 733 C C . SER A 1 93 ? 16.949 0.805 -12.969 1.00 80.75 93 SER A C 1
ATOM 735 O O . SER A 1 93 ? 16.110 1.108 -13.818 1.00 80.75 93 SER A O 1
ATOM 737 N N . ASN A 1 94 ? 18.062 1.526 -12.800 1.00 77.25 94 ASN A N 1
ATOM 738 C CA . ASN A 1 94 ? 18.354 2.715 -13.612 1.00 77.25 94 ASN A CA 1
ATOM 739 C C . ASN A 1 94 ? 18.339 2.426 -15.122 1.00 77.25 94 ASN A C 1
ATOM 741 O O . ASN A 1 94 ? 17.958 3.297 -15.897 1.00 77.25 94 ASN A O 1
ATOM 745 N N . SER A 1 95 ? 18.717 1.210 -15.528 1.00 80.44 95 SER A N 1
ATOM 746 C CA . SER A 1 95 ? 18.679 0.769 -16.925 1.00 80.44 95 SER A CA 1
ATOM 747 C C . SER A 1 95 ? 17.265 0.635 -17.491 1.00 80.44 95 SER A C 1
ATOM 749 O O . SER A 1 95 ? 17.086 0.809 -18.685 1.00 80.44 95 SER A O 1
ATOM 751 N N . LEU A 1 96 ? 16.274 0.332 -16.650 1.00 79.69 96 LEU A N 1
ATOM 752 C CA . LEU A 1 96 ? 14.878 0.150 -17.057 1.00 79.69 96 LEU A CA 1
ATOM 753 C C . LEU A 1 96 ? 14.044 1.420 -16.856 1.00 79.69 96 LEU A C 1
ATOM 755 O O . LEU A 1 96 ? 12.970 1.546 -17.429 1.00 79.69 96 LEU A O 1
ATOM 759 N N . LYS A 1 97 ? 14.531 2.369 -16.048 1.00 80.38 97 LYS A N 1
ATOM 760 C CA . LYS A 1 97 ? 13.800 3.584 -15.669 1.00 80.38 97 LYS A CA 1
ATOM 761 C C . LYS A 1 97 ? 13.441 4.485 -16.853 1.00 80.38 97 LYS A C 1
ATOM 763 O O . LYS A 1 97 ? 12.406 5.134 -16.788 1.00 80.38 97 LYS A O 1
ATOM 768 N N . GLN A 1 98 ? 14.302 4.582 -17.868 1.00 80.25 98 GLN A N 1
ATOM 769 C CA . GLN A 1 98 ? 14.161 5.591 -18.931 1.00 80.25 98 GLN A CA 1
ATOM 770 C C . GLN A 1 98 ? 12.848 5.451 -19.703 1.00 80.25 98 GLN A C 1
ATOM 772 O O . GLN A 1 98 ? 12.235 6.459 -20.038 1.00 80.25 98 GLN A O 1
ATOM 777 N N . ASP A 1 99 ? 12.392 4.214 -19.867 1.00 82.56 99 ASP A N 1
ATOM 778 C CA . ASP A 1 99 ? 11.226 3.891 -20.678 1.00 82.56 99 ASP A CA 1
ATOM 779 C C . ASP A 1 99 ? 10.139 3.149 -19.869 1.00 82.56 99 ASP A C 1
ATOM 781 O O . ASP A 1 99 ? 9.152 2.662 -20.420 1.00 82.56 99 ASP A O 1
ATOM 785 N N . ALA A 1 100 ? 10.312 3.044 -18.546 1.00 86.00 100 ALA A N 1
ATOM 786 C CA . ALA A 1 100 ? 9.308 2.470 -17.661 1.00 86.00 100 ALA A CA 1
ATOM 787 C C . ALA A 1 100 ? 8.150 3.453 -17.458 1.00 86.00 100 ALA A C 1
ATOM 789 O O . ALA A 1 100 ? 8.356 4.583 -17.011 1.00 86.00 100 ALA A O 1
ATOM 790 N N . THR A 1 101 ? 6.916 3.007 -17.694 1.00 90.06 101 THR A N 1
ATOM 791 C CA . THR A 1 101 ? 5.720 3.780 -17.332 1.00 90.06 101 THR A CA 1
ATOM 792 C C . THR A 1 101 ? 5.097 3.208 -16.071 1.00 90.06 101 THR A C 1
ATOM 794 O O . THR A 1 101 ? 4.856 2.003 -15.998 1.00 90.06 101 THR A O 1
ATOM 797 N N . TRP A 1 102 ? 4.802 4.066 -15.097 1.00 89.06 102 TRP A N 1
ATOM 798 C CA . TRP A 1 102 ? 4.177 3.689 -13.831 1.00 89.06 102 TRP A CA 1
ATOM 799 C C . TRP A 1 102 ? 2.884 4.478 -13.639 1.00 89.06 102 TRP A C 1
ATOM 801 O O . TRP A 1 102 ? 2.879 5.701 -13.796 1.00 89.06 102 TRP A O 1
ATOM 811 N N . ARG A 1 103 ? 1.791 3.794 -13.302 1.00 85.56 103 ARG A N 1
ATOM 812 C CA . ARG A 1 103 ? 0.507 4.421 -12.971 1.00 85.56 103 ARG A CA 1
ATOM 813 C C . ARG A 1 103 ? -0.258 3.594 -11.949 1.00 85.56 103 ARG A C 1
ATOM 815 O O . ARG A 1 103 ? -0.112 2.378 -11.890 1.00 85.56 103 ARG A O 1
ATOM 822 N N . VAL A 1 104 ? -1.112 4.256 -11.183 1.00 82.25 104 VAL A N 1
ATOM 823 C 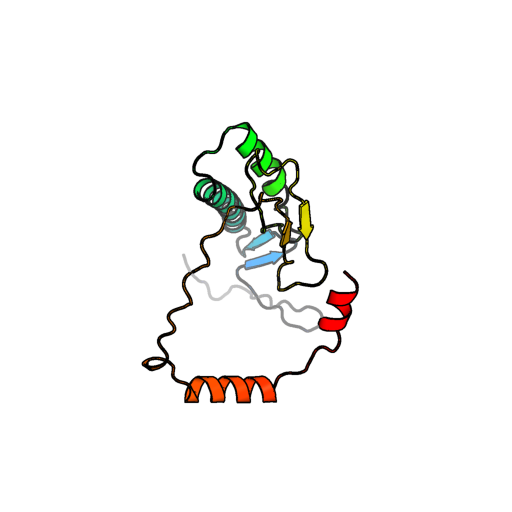CA . VAL A 1 104 ? -2.124 3.579 -10.370 1.00 82.25 104 VAL A CA 1
ATOM 824 C C . VAL A 1 104 ? -3.250 3.122 -11.298 1.00 82.25 104 VAL A C 1
ATOM 826 O O . VAL A 1 104 ? -3.653 3.865 -12.195 1.00 82.25 104 VAL A O 1
ATOM 829 N N . HIS A 1 105 ? -3.723 1.892 -11.128 1.00 79.75 105 HIS A N 1
ATOM 830 C CA . HIS A 1 105 ? -4.834 1.370 -11.907 1.00 79.75 105 HIS A CA 1
ATOM 831 C C . HIS A 1 105 ? -6.132 2.077 -11.482 1.00 79.75 105 HIS A C 1
ATOM 833 O O . HIS A 1 105 ? -6.437 2.089 -10.291 1.00 79.75 105 HIS A O 1
ATOM 839 N N . PRO A 1 106 ? -6.922 2.636 -12.419 1.00 74.44 106 PRO A N 1
ATOM 840 C CA . PRO A 1 106 ? -8.128 3.391 -12.067 1.00 74.44 106 PRO A CA 1
ATOM 841 C C . PRO A 1 106 ? -9.237 2.526 -11.449 1.00 74.44 106 PRO A C 1
ATOM 843 O O . PRO A 1 106 ? -9.943 2.991 -10.563 1.00 74.44 106 PRO A O 1
ATOM 846 N N . LEU A 1 107 ? -9.384 1.284 -11.925 1.00 75.38 107 LEU A N 1
ATOM 847 C CA . LEU A 1 107 ? -10.500 0.396 -11.574 1.00 75.38 107 LEU A CA 1
ATOM 848 C C . LEU A 1 107 ? -10.121 -0.842 -10.743 1.00 75.38 107 LEU A C 1
ATOM 850 O O . LEU A 1 107 ? -10.957 -1.355 -10.006 1.00 75.38 107 LEU A O 1
ATOM 854 N N . VAL A 1 108 ? -8.879 -1.333 -10.824 1.00 74.81 108 VAL A N 1
ATOM 855 C CA . VAL A 1 108 ? -8.425 -2.469 -10.010 1.00 74.81 108 VAL A CA 1
ATOM 856 C C . VAL A 1 108 ? -8.127 -1.961 -8.607 1.00 74.81 108 VAL A C 1
ATOM 858 O O . VAL A 1 108 ? -7.095 -1.335 -8.358 1.00 74.81 108 VAL A O 1
ATOM 861 N N . THR A 1 109 ? -9.055 -2.219 -7.692 1.00 68.44 109 THR A N 1
ATOM 862 C CA . THR A 1 109 ? -8.994 -1.749 -6.310 1.00 68.44 109 THR A CA 1
ATOM 863 C C . THR A 1 109 ? -9.492 -2.822 -5.336 1.00 68.44 109 THR A C 1
ATOM 865 O O . THR A 1 109 ? -10.410 -3.584 -5.630 1.00 68.44 109 THR A O 1
ATOM 868 N N . SER A 1 110 ? -8.832 -2.890 -4.183 1.00 75.75 110 SER A N 1
ATOM 869 C CA . SER A 1 110 ? -9.247 -3.534 -2.933 1.00 75.75 110 SER A CA 1
ATOM 870 C C . SER A 1 110 ? -9.294 -2.425 -1.862 1.00 75.75 110 SER A C 1
ATOM 872 O O . SER A 1 110 ? -9.484 -1.253 -2.171 1.00 75.75 110 SER A O 1
ATOM 874 N N . ASP A 1 111 ? -9.008 -2.746 -0.608 1.00 73.62 111 ASP A N 1
ATOM 875 C CA . ASP A 1 111 ? -8.493 -1.806 0.395 1.00 73.62 111 ASP A CA 1
ATOM 876 C C . ASP A 1 111 ? -7.234 -1.010 -0.044 1.00 73.62 111 ASP A C 1
ATOM 878 O O . ASP A 1 111 ? -6.861 -0.046 0.623 1.00 73.62 111 ASP A O 1
ATOM 882 N N . HIS A 1 112 ? -6.624 -1.360 -1.185 1.00 73.56 112 HIS A N 1
ATOM 883 C CA . HIS A 1 112 ? -5.531 -0.656 -1.865 1.00 73.56 112 HIS A CA 1
ATOM 884 C C . HIS A 1 112 ? -5.800 -0.504 -3.375 1.00 73.56 112 HIS A C 1
ATOM 886 O O . HIS A 1 112 ? -6.538 -1.296 -3.964 1.00 73.56 112 HIS A O 1
ATOM 892 N N . TYR A 1 113 ? -5.180 0.480 -4.037 1.00 78.38 113 TYR A N 1
ATOM 893 C CA . TYR A 1 113 ? -5.218 0.573 -5.503 1.00 78.38 113 TYR A CA 1
ATOM 894 C C . TYR A 1 113 ? -4.148 -0.319 -6.142 1.00 78.38 113 TYR A C 1
ATOM 896 O O . TYR A 1 113 ? -3.005 -0.356 -5.689 1.00 78.38 113 TYR A O 1
ATOM 904 N N . GLY A 1 114 ? -4.492 -0.990 -7.242 1.00 82.06 114 GLY A N 1
ATOM 905 C CA . GLY A 1 114 ? -3.526 -1.730 -8.049 1.00 82.06 114 GLY A CA 1
ATOM 906 C C . GLY A 1 114 ? -2.492 -0.807 -8.699 1.00 82.06 114 GLY A C 1
ATOM 907 O O . GLY A 1 114 ? -2.775 0.346 -9.022 1.00 82.06 114 GLY A O 1
ATOM 908 N N . ILE A 1 115 ? -1.286 -1.320 -8.935 1.00 87.50 115 ILE A N 1
ATOM 909 C CA . ILE A 1 115 ? -0.217 -0.602 -9.638 1.00 87.50 115 ILE A CA 1
ATOM 910 C C . ILE A 1 115 ? 0.015 -1.233 -11.012 1.00 87.50 115 ILE A C 1
ATOM 912 O O . ILE A 1 115 ? 0.177 -2.444 -11.133 1.00 87.50 115 ILE A O 1
ATOM 916 N N . HIS A 1 116 ? 0.108 -0.391 -12.039 1.00 88.19 116 HIS A N 1
ATOM 917 C CA . HIS A 1 116 ? 0.506 -0.746 -13.395 1.00 88.19 116 HIS A CA 1
ATOM 918 C C . HIS A 1 116 ? 1.920 -0.243 -13.697 1.00 88.19 116 HIS A C 1
ATOM 920 O O . HIS A 1 116 ? 2.174 0.963 -13.719 1.00 88.19 116 HIS A O 1
ATOM 926 N N . LEU A 1 117 ? 2.825 -1.185 -13.970 1.00 89.44 117 LEU A N 1
ATOM 927 C CA . LEU A 1 117 ? 4.176 -0.933 -14.462 1.00 89.44 117 LEU A CA 1
ATOM 928 C C . LEU A 1 117 ? 4.330 -1.560 -15.849 1.00 89.44 117 LEU A C 1
ATOM 930 O O . LEU A 1 117 ? 4.226 -2.777 -15.990 1.00 89.44 117 LEU A O 1
ATOM 934 N N . THR A 1 118 ? 4.667 -0.747 -16.844 1.00 88.56 118 THR A N 1
ATOM 935 C CA . THR A 1 118 ? 5.076 -1.229 -18.169 1.00 88.56 118 THR A CA 1
ATOM 936 C C . THR A 1 118 ? 6.584 -1.097 -18.286 1.00 88.56 118 THR A C 1
ATOM 938 O O . THR A 1 118 ? 7.133 -0.022 -18.044 1.00 88.56 118 THR A O 1
ATOM 941 N N . LEU A 1 119 ? 7.249 -2.189 -18.660 1.00 87.00 119 LEU A N 1
ATOM 942 C CA . LEU A 1 119 ? 8.684 -2.232 -18.915 1.00 87.00 119 LEU A CA 1
ATOM 943 C C . LEU A 1 119 ? 8.921 -2.603 -20.383 1.00 87.00 119 LEU A C 1
ATOM 945 O O . LEU A 1 119 ? 8.431 -3.647 -20.817 1.00 87.00 119 LEU A O 1
ATOM 949 N N . PRO A 1 120 ? 9.699 -1.822 -21.142 1.00 78.25 120 PRO A N 1
ATOM 950 C CA . PRO A 1 120 ? 10.127 -2.203 -22.478 1.00 78.25 120 PRO A CA 1
ATOM 951 C C . PRO A 1 120 ? 11.319 -3.135 -22.338 1.00 78.25 120 PRO A C 1
ATOM 953 O O . PRO A 1 120 ? 12.486 -2.744 -22.350 1.00 78.25 120 PRO A O 1
ATOM 956 N N . ILE A 1 121 ? 11.000 -4.402 -22.122 1.00 77.12 121 ILE A N 1
ATOM 957 C CA . ILE A 1 121 ? 11.992 -5.462 -22.112 1.00 77.12 121 ILE A CA 1
ATOM 958 C C . ILE A 1 121 ? 12.194 -5.851 -23.581 1.00 77.12 121 ILE A C 1
ATOM 960 O O . ILE A 1 121 ? 11.220 -6.259 -24.217 1.00 77.12 121 ILE A O 1
ATOM 964 N N . PRO A 1 122 ? 13.408 -5.712 -24.151 1.00 73.25 122 PRO A N 1
ATOM 965 C CA . PRO A 1 122 ? 13.671 -6.216 -25.496 1.00 73.25 122 PRO A CA 1
ATOM 966 C C . PRO A 1 122 ? 13.326 -7.704 -25.533 1.00 73.25 122 PRO A C 1
ATOM 968 O O . PRO A 1 122 ? 13.572 -8.388 -24.541 1.00 73.25 122 PRO A O 1
ATOM 971 N N . GLU A 1 123 ? 12.749 -8.194 -26.637 1.00 67.19 123 GLU A N 1
ATOM 972 C CA . GLU A 1 123 ? 12.392 -9.608 -26.799 1.00 67.19 123 GLU A CA 1
ATOM 973 C C . GLU A 1 123 ? 13.609 -10.487 -26.501 1.00 67.19 123 GLU A C 1
ATOM 975 O O . GLU A 1 123 ? 14.491 -10.718 -27.328 1.00 67.19 123 GLU A O 1
ATOM 980 N N . ILE A 1 124 ? 13.679 -10.972 -25.266 1.00 66.94 124 ILE A N 1
ATOM 981 C CA . ILE A 1 124 ? 14.581 -12.044 -24.906 1.00 66.94 124 ILE A CA 1
ATOM 982 C C . ILE A 1 124 ? 13.971 -13.241 -25.615 1.00 66.94 124 ILE A C 1
ATOM 984 O O . ILE A 1 124 ? 12.795 -13.520 -25.390 1.00 66.94 124 ILE A O 1
ATOM 988 N N . PHE A 1 125 ? 14.727 -13.922 -26.476 1.00 59.25 125 PHE A N 1
ATOM 989 C CA . PHE A 1 125 ? 14.300 -15.196 -27.049 1.00 59.25 125 PHE A CA 1
ATOM 990 C C . PHE A 1 125 ? 13.964 -16.148 -25.897 1.00 59.25 125 PHE A C 1
ATOM 992 O O . PHE A 1 125 ? 14.840 -16.796 -25.321 1.00 59.25 125 PHE A O 1
ATOM 999 N N . GLN A 1 126 ? 12.695 -16.174 -25.497 1.00 63.62 126 GLN A N 1
ATOM 1000 C CA . GLN A 1 126 ? 12.225 -17.054 -24.454 1.00 63.62 126 GLN A CA 1
ATOM 1001 C C . GLN A 1 126 ? 12.188 -18.434 -25.086 1.00 63.62 126 GLN A C 1
ATOM 1003 O O . GLN A 1 126 ? 11.393 -18.701 -25.986 1.00 63.62 126 GLN A O 1
ATOM 1008 N N . THR A 1 127 ? 13.060 -19.328 -24.624 1.00 73.12 127 THR A N 1
ATOM 1009 C CA . THR A 1 127 ? 12.802 -20.758 -24.791 1.00 73.12 127 THR A CA 1
ATOM 1010 C C . THR A 1 127 ? 11.375 -20.992 -24.290 1.00 73.12 127 THR A C 1
ATOM 1012 O O . THR A 1 127 ? 11.099 -20.583 -23.157 1.00 73.12 127 THR A O 1
ATOM 1015 N N . PRO A 1 128 ? 10.458 -21.560 -25.097 1.00 78.94 128 PRO A N 1
ATOM 1016 C CA . PRO A 1 128 ? 9.071 -21.716 -24.685 1.00 78.94 128 PRO A CA 1
ATOM 1017 C C . PRO A 1 128 ? 9.041 -22.411 -23.330 1.00 78.94 128 PRO A C 1
ATOM 1019 O O . PRO A 1 128 ? 9.688 -23.448 -23.146 1.00 78.94 128 PRO A O 1
ATOM 1022 N N . ALA A 1 129 ? 8.354 -21.789 -22.368 1.00 75.62 129 ALA A N 1
ATOM 1023 C CA . ALA A 1 129 ? 8.239 -22.340 -21.030 1.00 75.62 129 ALA A CA 1
ATOM 1024 C C . ALA A 1 129 ? 7.767 -23.799 -21.151 1.00 75.62 129 ALA A C 1
ATOM 1026 O O . ALA A 1 129 ? 6.840 -24.076 -21.923 1.00 75.62 129 ALA A O 1
ATOM 1027 N N . PRO A 1 130 ? 8.403 -24.751 -20.446 1.00 80.69 130 PRO A N 1
ATOM 1028 C CA . PRO A 1 130 ? 7.943 -26.126 -20.483 1.00 80.69 130 PRO A CA 1
ATOM 1029 C C . PRO A 1 130 ? 6.477 -26.157 -20.037 1.00 80.69 130 PRO A C 1
ATOM 1031 O O . PRO A 1 130 ? 6.111 -25.433 -19.105 1.00 80.69 130 PRO A O 1
ATOM 1034 N N . PRO A 1 131 ? 5.629 -26.977 -20.680 1.00 82.62 131 PRO A N 1
ATOM 1035 C CA . PRO A 1 131 ? 4.223 -27.035 -20.328 1.00 82.62 131 PRO A CA 1
ATOM 1036 C C . PRO A 1 131 ? 4.088 -27.362 -18.834 1.00 82.62 131 PRO A C 1
ATOM 1038 O O . PRO A 1 131 ? 4.807 -28.238 -18.330 1.00 82.62 131 PRO A O 1
ATOM 1041 N N . PRO A 1 132 ? 3.196 -26.667 -18.108 1.00 79.56 132 PRO A N 1
ATOM 1042 C CA . PRO A 1 132 ? 3.028 -26.885 -16.682 1.00 79.56 132 PRO A CA 1
ATOM 1043 C C . 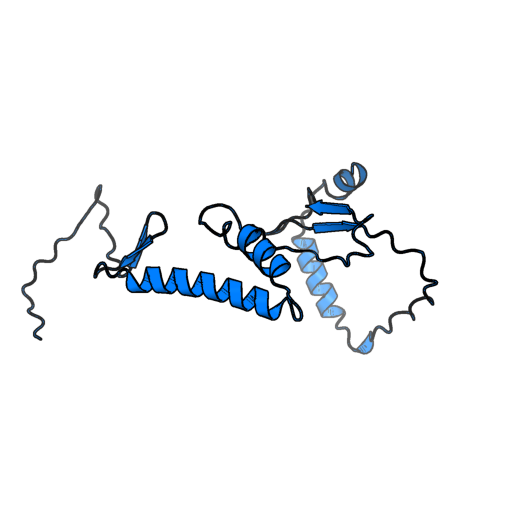PRO A 1 132 ? 2.685 -28.354 -16.411 1.00 79.56 132 PRO A C 1
ATOM 1045 O O . PRO A 1 132 ? 1.769 -28.929 -17.002 1.00 79.56 132 PRO A O 1
ATOM 1048 N N . ARG A 1 133 ? 3.436 -28.984 -15.501 1.00 83.12 133 ARG A N 1
ATOM 1049 C CA . ARG A 1 133 ? 3.186 -30.363 -15.063 1.00 83.12 133 ARG A CA 1
ATOM 1050 C C . ARG A 1 133 ? 2.175 -30.369 -13.925 1.00 83.12 133 ARG A C 1
ATOM 1052 O O . ARG A 1 133 ? 2.536 -30.443 -12.753 1.00 83.12 133 ARG A O 1
ATOM 1059 N N . TRP A 1 134 ? 0.900 -30.305 -14.279 1.00 77.56 134 TRP A N 1
ATOM 1060 C CA . TRP A 1 134 ? -0.188 -30.435 -13.317 1.00 77.56 134 TRP A CA 1
ATOM 1061 C C . TRP A 1 134 ? -0.292 -31.871 -12.794 1.00 77.56 134 TRP A C 1
ATOM 1063 O O . TRP A 1 134 ? -0.359 -32.832 -13.562 1.00 77.56 134 TRP A O 1
ATOM 1073 N N . ASN A 1 135 ? -0.328 -32.034 -11.471 1.00 80.31 135 ASN A N 1
ATOM 1074 C CA . ASN A 1 135 ? -0.572 -33.333 -10.850 1.00 80.31 135 ASN A CA 1
ATOM 1075 C C . ASN A 1 135 ? -2.067 -33.521 -10.561 1.00 80.31 135 ASN A C 1
ATOM 1077 O O . ASN A 1 135 ? -2.522 -33.370 -9.429 1.00 80.31 135 ASN A O 1
ATOM 1081 N N . PHE A 1 136 ? -2.824 -33.892 -11.591 1.00 78.81 136 PHE A N 1
ATOM 1082 C CA . PHE A 1 136 ? -4.276 -34.067 -11.496 1.00 78.81 136 PHE A CA 1
ATOM 1083 C C . PHE A 1 136 ? -4.721 -35.239 -10.609 1.00 78.81 136 PHE A C 1
ATOM 1085 O O . PHE A 1 136 ? -5.881 -35.293 -10.220 1.00 78.81 136 PHE A O 1
ATOM 1092 N N . LYS A 1 137 ? -3.816 -36.159 -10.241 1.00 82.19 137 LYS A N 1
ATOM 1093 C CA . LYS A 1 137 ? -4.122 -37.251 -9.297 1.00 82.19 137 LYS A CA 1
ATOM 1094 C C . LYS A 1 137 ? -4.286 -36.763 -7.858 1.00 82.19 137 LYS A C 1
ATOM 1096 O O . LYS A 1 137 ? -4.878 -37.462 -7.048 1.00 82.19 137 LYS A O 1
ATOM 1101 N N . LYS A 1 138 ? -3.716 -35.599 -7.534 1.00 81.06 138 LYS A N 1
ATOM 1102 C CA . LYS A 1 138 ? -3.832 -34.960 -6.216 1.00 81.06 138 LYS A CA 1
ATOM 1103 C C . LYS A 1 138 ? -4.939 -33.906 -6.166 1.00 81.06 138 LYS A C 1
ATOM 1105 O O . LYS A 1 138 ? -5.139 -33.306 -5.116 1.00 81.06 138 LYS A O 1
ATOM 1110 N N . ALA A 1 139 ? -5.606 -33.647 -7.288 1.00 82.44 139 ALA A N 1
ATOM 1111 C CA . ALA A 1 139 ? -6.681 -32.676 -7.346 1.00 82.44 139 ALA A CA 1
ATOM 1112 C C . ALA A 1 139 ? -7.974 -33.314 -6.826 1.00 82.44 139 ALA A C 1
ATOM 1114 O O . ALA A 1 139 ? -8.428 -34.333 -7.345 1.00 82.44 139 ALA A O 1
ATOM 1115 N N . ASP A 1 140 ? -8.558 -32.702 -5.801 1.00 88.75 140 ASP A N 1
ATOM 1116 C CA . ASP A 1 140 ? -9.894 -33.036 -5.319 1.00 88.75 140 ASP A CA 1
ATOM 1117 C C . ASP A 1 140 ? -10.925 -32.258 -6.144 1.00 88.75 140 ASP A C 1
ATOM 1119 O O . ASP A 1 140 ? -11.352 -31.152 -5.800 1.00 88.75 140 ASP A O 1
ATOM 1123 N N . TRP A 1 141 ? -11.260 -32.822 -7.302 1.00 86.44 141 TRP A N 1
ATOM 1124 C CA . TRP A 1 141 ? -12.188 -32.207 -8.245 1.00 86.44 141 TRP A CA 1
ATOM 1125 C C . TRP A 1 141 ? -13.598 -32.056 -7.680 1.00 86.44 141 TRP A C 1
ATOM 1127 O O . TRP A 1 141 ? -14.277 -31.097 -8.036 1.00 86.44 141 TRP A O 1
ATOM 1137 N N . GLY A 1 142 ? -14.016 -32.959 -6.787 1.00 90.44 142 GLY A N 1
ATOM 1138 C CA . GLY A 1 142 ? -15.324 -32.886 -6.139 1.00 90.44 142 GLY A CA 1
ATOM 1139 C C . GLY A 1 142 ? -15.420 -31.649 -5.254 1.00 90.44 142 GLY A C 1
ATOM 1140 O O . GLY A 1 142 ? -1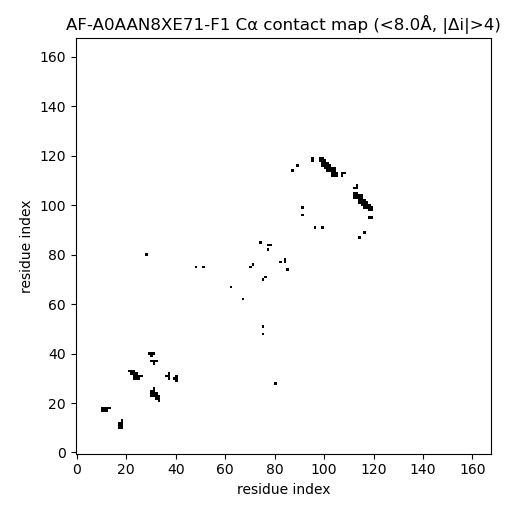6.323 -30.833 -5.424 1.00 90.44 142 GLY A O 1
ATOM 1141 N N . ARG A 1 143 ? -14.418 -31.441 -4.394 1.00 88.75 143 ARG A N 1
ATOM 1142 C CA . ARG A 1 143 ? -14.341 -30.245 -3.548 1.00 88.75 143 ARG A CA 1
ATOM 1143 C C . ARG A 1 143 ? -14.219 -28.956 -4.363 1.00 88.75 143 ARG A C 1
ATOM 1145 O O . ARG A 1 143 ? -14.809 -27.940 -4.009 1.00 88.75 143 ARG A O 1
ATOM 1152 N N . PHE A 1 144 ? -13.469 -28.983 -5.463 1.00 87.00 144 PHE A N 1
ATOM 1153 C CA . PHE A 1 144 ? -13.372 -27.838 -6.370 1.00 87.00 144 PHE A CA 1
ATOM 1154 C C . PHE A 1 144 ? -14.724 -27.489 -7.009 1.00 87.00 144 PHE A C 1
ATOM 1156 O O . PHE A 1 144 ? -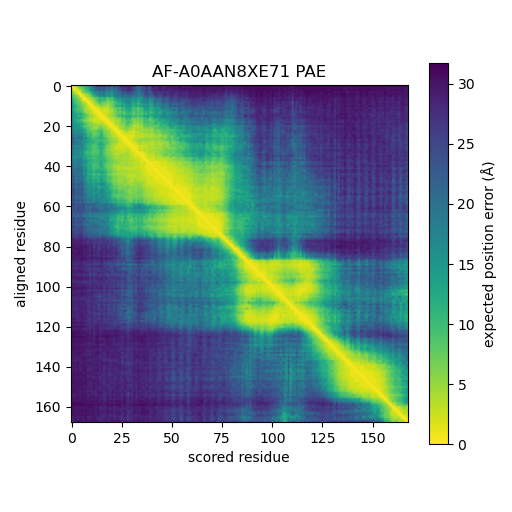15.118 -26.325 -6.999 1.00 87.00 144 PHE A O 1
ATOM 1163 N N . GLN A 1 145 ? -15.453 -28.486 -7.518 1.00 90.69 145 GLN A N 1
ATOM 1164 C CA . GLN A 1 145 ? -16.783 -28.299 -8.106 1.00 90.69 145 GLN A CA 1
ATOM 1165 C C . GLN A 1 145 ? -17.808 -27.804 -7.085 1.00 90.69 145 GLN A C 1
ATOM 1167 O O . GLN A 1 145 ? -18.624 -26.945 -7.417 1.00 90.69 145 GLN A O 1
ATOM 1172 N N . GLU A 1 146 ? -17.750 -28.301 -5.850 1.00 93.88 146 GLU A N 1
ATOM 1173 C CA . GLU A 1 146 ? -18.589 -27.825 -4.750 1.00 93.88 146 GLU A CA 1
ATOM 1174 C C . GLU A 1 146 ? -18.320 -26.344 -4.454 1.00 93.88 146 GLU A C 1
ATOM 1176 O O . GLU A 1 146 ? -19.248 -25.535 -4.439 1.00 93.88 146 GLU A O 1
ATOM 1181 N N . HIS A 1 147 ? -17.047 -25.957 -4.304 1.00 90.12 147 HIS A N 1
ATOM 1182 C CA . HIS A 1 147 ? -16.671 -24.559 -4.083 1.00 90.12 147 HIS A CA 1
ATOM 1183 C C . HIS A 1 147 ? -17.095 -23.647 -5.238 1.00 90.12 147 HIS A C 1
ATOM 1185 O O . HIS A 1 147 ? -17.628 -22.568 -4.985 1.00 90.12 147 HIS A O 1
ATOM 1191 N N . LEU A 1 148 ? -16.905 -24.079 -6.487 1.00 88.75 148 LEU A N 1
ATOM 1192 C CA . LEU A 1 148 ? -17.339 -23.328 -7.667 1.00 88.75 148 LEU A CA 1
ATOM 1193 C C . LEU A 1 148 ? -18.854 -23.174 -7.728 1.00 88.75 148 LEU A C 1
ATOM 1195 O O . LEU A 1 148 ? -19.335 -22.083 -8.007 1.00 88.75 148 LEU A O 1
ATOM 1199 N N . SER A 1 149 ? -19.605 -24.241 -7.454 1.00 89.50 149 SER A N 1
ATOM 1200 C CA . SER A 1 149 ? -21.072 -24.207 -7.484 1.00 89.50 149 SER A CA 1
ATOM 1201 C C . SER A 1 149 ? -21.623 -23.276 -6.406 1.00 89.50 149 SER A C 1
ATOM 1203 O O . SER A 1 149 ? -22.495 -22.453 -6.686 1.00 89.50 149 SER A O 1
ATOM 1205 N N . ASN A 1 150 ? -21.060 -23.345 -5.196 1.00 90.75 150 ASN A N 1
ATOM 1206 C CA . ASN A 1 150 ? -21.393 -22.430 -4.107 1.00 90.75 150 ASN A CA 1
ATOM 1207 C C . ASN A 1 150 ? -21.072 -20.982 -4.491 1.00 90.75 150 ASN A C 1
ATOM 1209 O O . ASN A 1 150 ? -21.926 -20.111 -4.348 1.00 90.75 150 ASN A O 1
ATOM 1213 N N . TRP A 1 151 ? -19.884 -20.734 -5.048 1.00 87.62 151 TRP A N 1
ATOM 1214 C CA . TRP A 1 151 ? -19.495 -19.408 -5.516 1.00 87.62 151 TRP A CA 1
ATOM 1215 C C . TRP A 1 151 ? -20.454 -18.880 -6.588 1.00 87.62 151 TRP A C 1
ATOM 1217 O O . TRP A 1 151 ? -21.021 -17.810 -6.389 1.00 87.62 151 TRP A O 1
ATOM 1227 N N . PHE A 1 152 ? -20.732 -19.648 -7.649 1.00 85.88 152 PHE A N 1
ATOM 1228 C CA . PHE A 1 152 ? -21.671 -19.268 -8.714 1.00 85.88 152 PHE A CA 1
ATOM 1229 C C . PHE A 1 152 ? -23.068 -18.948 -8.188 1.00 85.88 152 PHE A C 1
ATOM 1231 O O . PHE A 1 152 ? -23.688 -18.003 -8.659 1.00 85.88 152 PHE A O 1
ATOM 1238 N N . SER A 1 153 ? -23.559 -19.698 -7.197 1.00 85.81 153 SER A N 1
ATOM 1239 C CA . SER A 1 153 ? -24.882 -19.445 -6.611 1.00 85.81 153 SER A CA 1
ATOM 1240 C C . SER A 1 153 ? -24.976 -18.101 -5.879 1.00 85.81 153 SER A C 1
ATOM 1242 O O . SER A 1 153 ? -26.063 -17.554 -5.719 1.00 85.81 153 SER A O 1
ATOM 1244 N N . THR A 1 154 ? -23.831 -17.569 -5.450 1.00 85.62 154 THR A N 1
ATOM 1245 C CA . THR A 1 154 ? -23.709 -16.287 -4.744 1.00 85.62 154 THR A CA 1
ATOM 1246 C C . THR A 1 154 ? -23.129 -15.175 -5.613 1.00 85.62 154 THR A C 1
ATOM 1248 O O . THR A 1 154 ? -23.101 -14.020 -5.192 1.00 85.62 154 THR A O 1
ATOM 1251 N N . TYR A 1 155 ? -22.637 -15.513 -6.804 1.00 79.31 155 TYR A N 1
ATOM 1252 C CA . TYR A 1 155 ? -21.924 -14.581 -7.654 1.00 79.31 155 TYR A CA 1
ATOM 1253 C C . TYR A 1 155 ? -22.914 -13.712 -8.422 1.00 79.31 155 TYR A C 1
ATOM 1255 O O . TYR A 1 155 ? -23.715 -14.199 -9.218 1.00 79.31 155 TYR A O 1
ATOM 1263 N N . VAL A 1 156 ? -22.826 -12.408 -8.189 1.00 79.69 156 VAL A N 1
ATOM 1264 C CA . VAL A 1 156 ? -23.507 -11.391 -8.984 1.00 79.69 156 VAL A CA 1
ATOM 1265 C C . VAL A 1 156 ? -22.460 -10.792 -9.912 1.00 79.69 156 VAL A C 1
ATOM 1267 O O . VAL A 1 156 ? -21.481 -10.206 -9.448 1.00 79.69 156 VAL A O 1
ATOM 1270 N N . THR A 1 157 ? -22.643 -10.971 -11.219 1.00 66.25 157 THR A N 1
ATOM 1271 C CA . THR A 1 157 ? -21.825 -10.313 -12.240 1.00 66.25 157 THR A CA 1
ATOM 1272 C C . THR A 1 157 ? -21.960 -8.801 -12.097 1.00 66.25 157 THR A C 1
ATOM 1274 O O . THR A 1 157 ? -23.056 -8.262 -12.226 1.00 66.25 157 THR A O 1
ATOM 1277 N N . SER A 1 158 ? -20.843 -8.120 -11.848 1.00 59.75 158 SER A N 1
ATOM 1278 C CA . SER A 1 158 ? -20.721 -6.696 -12.156 1.00 59.75 158 SER A CA 1
ATOM 1279 C C . SER A 1 158 ? -20.755 -6.572 -13.680 1.00 59.75 158 SER A C 1
ATOM 1281 O O . SER A 1 158 ? -19.881 -7.135 -14.335 1.00 59.75 158 SER A O 1
ATOM 1283 N N . GLU A 1 159 ? -21.759 -5.899 -14.248 1.00 57.56 159 GLU A N 1
ATOM 1284 C CA . GLU A 1 159 ? -21.944 -5.743 -15.706 1.00 57.56 159 GLU A CA 1
ATOM 1285 C C . GLU A 1 159 ? -20.809 -4.963 -16.404 1.00 57.56 159 GLU A C 1
ATOM 1287 O O . GLU A 1 159 ? -20.839 -4.797 -17.616 1.00 57.56 159 GLU A O 1
ATOM 1292 N N . ASP A 1 160 ? -19.785 -4.517 -15.674 1.00 59.03 160 ASP A N 1
ATOM 1293 C CA . ASP A 1 160 ? -18.990 -3.356 -16.078 1.00 59.03 160 ASP A CA 1
ATOM 1294 C C . ASP A 1 160 ? -17.472 -3.600 -16.140 1.00 59.03 160 ASP A C 1
ATOM 1296 O O . ASP A 1 160 ? -16.694 -2.655 -16.198 1.00 59.03 160 ASP A O 1
ATOM 1300 N N . ILE A 1 161 ? -16.999 -4.851 -16.082 1.00 55.88 161 ILE A N 1
ATOM 1301 C CA . ILE A 1 161 ? -15.544 -5.121 -16.137 1.00 55.88 161 ILE A CA 1
ATOM 1302 C C . ILE A 1 161 ? -15.065 -5.223 -17.588 1.00 55.88 161 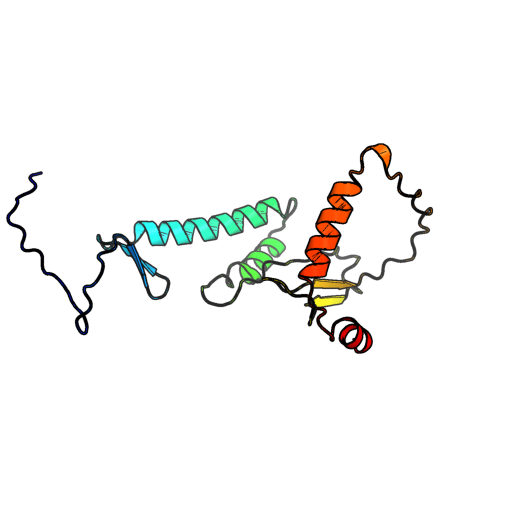ILE A C 1
ATOM 1304 O O . ILE A 1 161 ? -14.146 -4.509 -17.980 1.00 55.88 161 ILE A O 1
ATOM 1308 N N . ASP A 1 162 ? -15.735 -6.034 -18.408 1.00 58.06 162 ASP A N 1
ATOM 1309 C CA . ASP A 1 162 ? -15.350 -6.228 -19.813 1.00 58.06 162 ASP A CA 1
ATOM 1310 C C . ASP A 1 162 ? -15.583 -4.961 -20.657 1.00 58.06 162 ASP A C 1
ATOM 1312 O O . ASP A 1 162 ? -14.863 -4.697 -21.621 1.00 58.06 162 ASP A O 1
ATOM 1316 N N . GLN A 1 163 ? -16.581 -4.151 -20.284 1.00 56.38 163 GLN A N 1
ATOM 1317 C CA . GLN A 1 163 ? -16.896 -2.893 -20.960 1.00 56.38 163 GLN A CA 1
ATOM 1318 C C . GLN A 1 163 ? -15.911 -1.779 -20.565 1.00 56.38 163 GLN A C 1
ATOM 1320 O O . GLN A 1 163 ? -15.473 -1.022 -21.428 1.00 56.38 163 GLN A O 1
ATOM 1325 N N . ALA A 1 164 ? -15.471 -1.744 -19.303 1.00 54.22 164 ALA A N 1
ATOM 1326 C CA . ALA A 1 164 ? -14.484 -0.778 -18.828 1.00 54.22 164 ALA A CA 1
ATOM 1327 C C . ALA A 1 164 ? -13.031 -1.114 -19.222 1.00 54.22 164 ALA A C 1
ATOM 1329 O O . ALA A 1 164 ? -12.208 -0.205 -19.335 1.00 54.22 164 ALA A O 1
ATOM 1330 N N . GLU A 1 165 ? -12.692 -2.386 -19.469 1.00 51.31 165 GLU A N 1
ATOM 1331 C CA . GLU A 1 165 ? -11.389 -2.767 -20.044 1.00 51.31 165 GLU A CA 1
ATOM 1332 C C . GLU A 1 165 ? -11.268 -2.406 -21.533 1.00 51.31 165 GLU A C 1
ATOM 1334 O O . GLU A 1 165 ? -10.169 -2.107 -21.997 1.00 51.31 165 GLU A O 1
ATOM 1339 N N . ALA A 1 166 ? -12.375 -2.389 -22.283 1.00 58.28 166 ALA A N 1
ATOM 1340 C CA . ALA A 1 166 ? -12.381 -2.044 -23.707 1.00 58.28 166 ALA A CA 1
ATOM 1341 C C . ALA A 1 166 ? -12.208 -0.535 -23.988 1.00 58.28 166 ALA A C 1
ATOM 1343 O O . ALA A 1 166 ? -11.901 -0.155 -25.120 1.00 58.28 166 ALA A O 1
ATOM 1344 N N . GLU A 1 167 ? -12.408 0.316 -22.978 1.00 51.62 167 GLU A N 1
ATOM 1345 C CA . GLU A 1 167 ? -12.318 1.782 -23.068 1.00 51.62 167 GLU A CA 1
ATOM 1346 C C . GLU A 1 167 ? -10.997 2.365 -22.503 1.00 51.62 167 GLU A C 1
ATOM 1348 O O . GLU A 1 167 ? -10.826 3.588 -22.485 1.00 51.62 167 GLU A O 1
ATOM 1353 N N . LEU A 1 168 ? -10.053 1.512 -22.067 1.00 48.06 168 LEU A N 1
ATOM 1354 C CA . LEU A 1 168 ? -8.723 1.867 -21.524 1.00 48.06 168 LEU A CA 1
ATOM 1355 C C . LEU A 1 168 ? -7.572 1.692 -22.527 1.00 48.06 168 LEU A C 1
ATOM 1357 O O . LEU A 1 168 ? -6.559 2.418 -22.349 1.00 48.06 168 LEU A O 1
#

Secondary structure (DSSP, 8-state):
----TTPPP---EETTEEPPP-SEEEETTEEEETT---HHHHHHHHHHHHHHHHHHHHH-SS--HHHHHHHIIIIISTTSSSS----------HHHHTT-EEEEEEEEESSSEEEEEE--------PPPPPP---GGG--HHHHHHHHHHHHHHPPPPTTHHHHHTT-

pLDDT: mean 75.27, std 12.2, range [39.09, 93.88]

InterPro domains:
  IPR036691 Endonuclease/exonuclease/phosphatase superfamily [SSF56219] (72-121)

Mean predicted aligned error: 18.83 Å

Foldseek 3Di:
DDDDPPDDDDQDDDPNHTDDDDQWDQDPNQIQGPVRDSVVVVVVVVVVLVVLVVVVCVVDPDADPVNVVCCCVVQVVVPPDDDPGPPDDDDDDPVFPVPKDKDFDPPCDDVHTDIDIDTPDPPDVDPPDDPDDDPCVPDPVVVVVVVVVVCVVVDDDPPPDVVVVVVD

Organism: Halocaridina rubra (NCBI:txid373956)